Protein AF-A0A931A4V6-F1 (afdb_monomer_lite)

Sequence (165 aa):
MAGTARPRSVSVTPIGDFDLIDAPDGVQPGDILLAWVTSTGDVDDIDISGGAPWVALAEDTSVFSTRMYAQVAGPTNPSTYAIELGDDARGLVSVAHLRGATLSSLVIAVDAGDVAPGTGIPCPDASPGVAGGTEVRYAAAQHFVDIEFVPLGYREEDQGGDLSL

Foldseek 3Di:
DDDDDDFDWDDWDFDDDKDKDFADPPDDQQWKKKKKKKKQAALVQKDKDFAADWDWQDWDGENITITMIIDGHHPCGDRIMIITGPHRMIITMTMDIHPPADPVQEDEDEDEEEDEPPPDWDWDDDDGPDDPGHYDIYTYYDYDPPPPC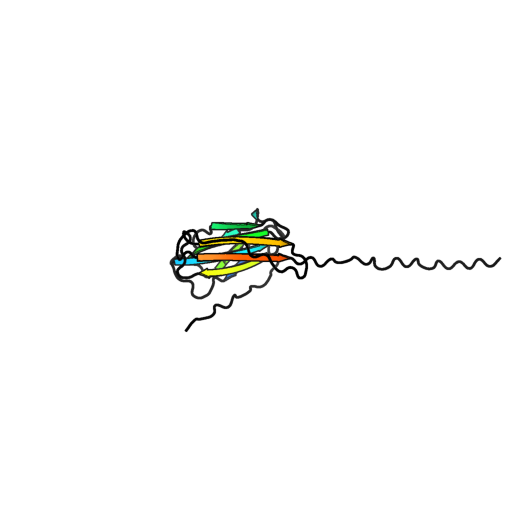PPPDPPPPPPDDPDDD

Structure (mmCIF, N/CA/C/O backbone):
data_AF-A0A931A4V6-F1
#
_entry.id   AF-A0A931A4V6-F1
#
loop_
_atom_site.group_PDB
_atom_site.id
_atom_site.type_symbol
_atom_site.label_atom_id
_atom_site.label_alt_id
_atom_site.label_comp_id
_atom_site.label_asym_id
_atom_site.label_entity_id
_atom_site.label_seq_id
_atom_site.pdbx_PDB_ins_code
_atom_site.Cartn_x
_atom_site.Cartn_y
_atom_site.Cartn_z
_atom_site.occupancy
_atom_site.B_iso_or_equiv
_atom_site.auth_seq_id
_atom_site.auth_comp_id
_atom_site.auth_asym_id
_atom_site.auth_atom_id
_atom_site.pdbx_PDB_model_num
ATOM 1 N N . MET A 1 1 ? -11.852 -22.085 13.463 1.00 36.97 1 MET A N 1
ATOM 2 C CA . MET A 1 1 ? -11.689 -22.251 12.004 1.00 36.97 1 MET A CA 1
ATOM 3 C C . MET A 1 1 ? -11.000 -21.001 11.484 1.00 36.97 1 MET A C 1
ATOM 5 O O . MET A 1 1 ? -11.602 -19.941 11.565 1.00 36.97 1 MET A O 1
ATOM 9 N N . ALA A 1 2 ? -9.732 -21.092 11.080 1.00 34.59 2 ALA A N 1
ATOM 10 C CA . ALA A 1 2 ? -8.972 -19.960 10.550 1.00 34.59 2 ALA A CA 1
ATOM 11 C C . ALA A 1 2 ? -9.082 -19.975 9.019 1.00 34.59 2 ALA A C 1
ATOM 13 O O . ALA A 1 2 ? -8.665 -20.943 8.387 1.00 34.59 2 ALA A O 1
ATOM 14 N N . GLY A 1 3 ? -9.717 -18.953 8.443 1.00 32.44 3 GLY A N 1
ATOM 15 C CA . GLY A 1 3 ? -9.787 -18.773 6.996 1.00 32.44 3 GLY A CA 1
ATOM 16 C C . GLY A 1 3 ? -8.467 -18.205 6.495 1.00 32.44 3 GLY A C 1
ATOM 17 O O . GLY A 1 3 ? -8.093 -17.097 6.864 1.00 32.44 3 GLY A O 1
ATOM 18 N N . THR A 1 4 ? -7.747 -18.972 5.686 1.00 32.75 4 THR A N 1
ATOM 19 C CA . THR A 1 4 ? -6.547 -18.516 4.986 1.00 32.75 4 THR A CA 1
ATOM 20 C C . THR A 1 4 ? -6.970 -17.528 3.902 1.00 32.75 4 THR A C 1
ATOM 22 O O . THR A 1 4 ? -7.545 -17.922 2.886 1.00 32.75 4 THR A O 1
ATOM 25 N N . ALA A 1 5 ? -6.721 -16.236 4.129 1.00 36.69 5 ALA A N 1
ATOM 26 C CA . ALA A 1 5 ? -6.855 -15.216 3.098 1.00 36.69 5 ALA A CA 1
ATOM 27 C C . ALA A 1 5 ? -5.889 -15.563 1.954 1.00 36.69 5 ALA A C 1
ATOM 29 O O . ALA A 1 5 ? -4.681 -15.662 2.163 1.00 36.69 5 ALA A O 1
ATOM 30 N N . ARG A 1 6 ? -6.423 -15.824 0.756 1.00 31.64 6 ARG A N 1
ATOM 31 C CA . ARG A 1 6 ? -5.603 -15.984 -0.448 1.00 31.64 6 ARG A CA 1
ATOM 32 C C . ARG A 1 6 ? -5.335 -14.590 -1.014 1.00 31.64 6 ARG A C 1
ATOM 34 O O . ARG A 1 6 ? -6.316 -13.920 -1.339 1.00 31.64 6 ARG A O 1
ATOM 41 N N . PRO A 1 7 ? -4.074 -14.157 -1.164 1.00 35.97 7 PRO A N 1
ATOM 42 C CA . PRO A 1 7 ? -3.787 -12.962 -1.944 1.00 35.97 7 PRO A CA 1
ATOM 43 C C . PRO A 1 7 ? -4.268 -13.204 -3.381 1.00 35.97 7 PRO A C 1
ATOM 45 O O . PRO A 1 7 ? -3.920 -14.215 -3.994 1.00 35.97 7 PRO A O 1
ATOM 48 N N . ARG A 1 8 ? -5.137 -12.326 -3.893 1.00 42.78 8 ARG A N 1
ATOM 49 C CA . ARG A 1 8 ? -5.488 -12.296 -5.317 1.00 42.78 8 ARG A CA 1
ATOM 50 C C . ARG A 1 8 ? -4.469 -11.398 -6.009 1.00 42.78 8 ARG A C 1
ATOM 52 O O . ARG A 1 8 ? -4.345 -10.237 -5.642 1.00 42.78 8 ARG A O 1
ATOM 59 N N . SER A 1 9 ? -3.738 -11.939 -6.975 1.00 40.47 9 SER A N 1
ATOM 60 C CA . SER A 1 9 ? -2.921 -11.151 -7.896 1.00 40.47 9 SER A CA 1
ATOM 61 C C . SER A 1 9 ? -3.796 -10.635 -9.042 1.00 40.47 9 SER A C 1
ATOM 63 O O . SER A 1 9 ? -4.596 -11.389 -9.600 1.00 40.47 9 SER A O 1
ATOM 65 N N . VAL A 1 10 ? -3.652 -9.350 -9.371 1.00 42.09 10 VAL A N 1
ATOM 66 C CA . VAL A 1 10 ? -4.360 -8.667 -10.467 1.00 42.09 10 VAL A CA 1
ATOM 67 C C . VAL A 1 10 ? -3.415 -8.487 -11.662 1.00 42.09 10 VAL A C 1
ATOM 69 O O . VAL A 1 10 ? -2.199 -8.385 -11.505 1.00 42.09 10 VAL A O 1
ATOM 72 N N . SER A 1 11 ? -3.991 -8.558 -12.863 1.00 42.16 11 SER A N 1
ATOM 73 C CA . SER A 1 11 ? -3.345 -8.541 -14.180 1.00 42.16 11 SER A CA 1
ATOM 74 C C . SER A 1 11 ? -2.735 -7.191 -14.564 1.00 42.16 11 SER A C 1
ATOM 76 O O . SER A 1 11 ? -3.291 -6.149 -14.245 1.00 42.16 11 SER A O 1
ATOM 78 N N . VAL A 1 12 ? -1.643 -7.245 -15.332 1.00 40.22 12 VAL A N 1
ATOM 79 C CA . VAL A 1 12 ? -0.901 -6.091 -15.866 1.00 40.22 12 VAL A CA 1
ATOM 80 C C . VAL A 1 12 ? -1.583 -5.553 -17.131 1.00 40.22 12 VAL A C 1
ATOM 82 O O . VAL A 1 12 ? -1.634 -6.262 -18.140 1.00 40.22 12 VAL A O 1
ATOM 85 N N . THR A 1 13 ? -2.049 -4.303 -17.101 1.00 39.91 13 THR A N 1
ATOM 86 C CA . THR A 1 13 ? -2.498 -3.538 -18.281 1.00 39.91 13 THR A CA 1
ATOM 87 C C . THR A 1 13 ? -1.487 -2.410 -18.549 1.00 39.91 13 THR A C 1
ATOM 89 O O . THR A 1 13 ? -0.899 -1.910 -17.595 1.00 39.91 13 THR A O 1
ATOM 92 N N . PRO A 1 14 ? -1.194 -2.012 -19.803 1.00 40.56 14 PRO A N 1
ATOM 93 C CA . PRO A 1 14 ? -0.468 -0.767 -20.072 1.00 40.56 14 PRO A CA 1
ATOM 94 C C . PRO A 1 14 ? -1.429 0.418 -19.882 1.00 40.56 14 PRO A C 1
ATOM 96 O O . PRO A 1 14 ? -2.490 0.420 -20.508 1.00 40.56 14 PRO A O 1
ATOM 99 N N . ILE A 1 15 ? -1.075 1.396 -19.043 1.00 48.94 15 ILE A N 1
ATOM 100 C CA . ILE A 1 15 ? -1.990 2.448 -18.567 1.00 48.94 15 ILE A CA 1
ATOM 101 C C . ILE A 1 15 ? -1.442 3.824 -18.939 1.00 48.94 15 ILE A C 1
ATOM 103 O O . ILE A 1 15 ? -0.254 4.082 -18.776 1.00 48.94 15 ILE A O 1
ATOM 107 N N . GLY A 1 16 ? -2.334 4.694 -19.405 1.00 39.66 16 GLY A N 1
ATOM 108 C CA . GLY A 1 16 ? -2.231 6.140 -19.236 1.00 39.66 16 GLY A CA 1
ATOM 109 C C . GLY A 1 16 ? -3.503 6.601 -18.518 1.00 39.66 16 GLY A C 1
ATOM 110 O O . GLY A 1 16 ? -4.588 6.115 -18.847 1.00 39.66 16 GLY A O 1
ATOM 111 N N . ASP A 1 17 ? -3.346 7.495 -17.547 1.00 57.94 17 ASP A N 1
ATOM 112 C CA . ASP A 1 17 ? -4.327 8.060 -16.605 1.00 57.94 17 ASP A CA 1
ATOM 113 C C . ASP A 1 17 ? -4.622 7.255 -15.315 1.00 57.94 17 ASP A C 1
ATOM 115 O O . ASP A 1 17 ? -4.077 7.619 -14.285 1.00 57.94 17 ASP A O 1
ATOM 119 N N . PHE A 1 18 ? -5.438 6.191 -15.278 1.00 62.66 18 PHE A N 1
ATOM 120 C CA . PHE A 1 18 ? -5.742 5.484 -14.006 1.00 62.66 18 PHE A CA 1
ATOM 121 C C . PHE A 1 18 ? -6.140 4.020 -14.217 1.00 62.66 18 PHE A C 1
ATOM 123 O O . PHE A 1 18 ? -6.972 3.739 -15.082 1.00 62.66 18 PHE A O 1
ATOM 130 N N . ASP A 1 19 ? -5.659 3.112 -13.358 1.00 80.88 19 ASP A N 1
ATOM 131 C CA . ASP A 1 19 ? -6.223 1.758 -13.233 1.00 80.88 19 ASP A CA 1
ATOM 132 C C . ASP A 1 19 ? -7.068 1.604 -11.969 1.00 80.88 19 ASP A C 1
ATOM 134 O O . ASP A 1 19 ? -6.807 2.199 -10.922 1.00 80.88 19 ASP A O 1
ATOM 138 N N . LEU A 1 20 ? -8.098 0.761 -12.072 1.00 86.69 20 LEU A N 1
ATOM 139 C CA . LEU A 1 20 ? -8.955 0.394 -10.952 1.00 86.69 20 LEU A CA 1
ATOM 140 C C . LEU A 1 20 ? -8.560 -0.963 -10.384 1.00 86.69 20 LEU A C 1
ATOM 142 O O . LEU A 1 20 ? -8.354 -1.931 -11.117 1.00 86.69 20 LEU A O 1
ATOM 146 N N . ILE A 1 21 ? -8.539 -1.043 -9.059 1.00 87.81 21 ILE A N 1
ATOM 147 C CA . ILE A 1 21 ? -8.187 -2.253 -8.321 1.00 87.81 21 ILE A CA 1
ATOM 148 C C . ILE A 1 21 ? -9.301 -2.595 -7.360 1.00 87.81 21 ILE A C 1
ATOM 150 O O . ILE A 1 21 ? -9.720 -1.755 -6.566 1.00 87.81 21 ILE A O 1
ATOM 154 N N . ASP A 1 22 ? -9.746 -3.845 -7.401 1.00 90.88 22 ASP A N 1
ATOM 155 C CA . ASP A 1 22 ? -10.765 -4.347 -6.493 1.00 90.88 22 ASP A CA 1
ATOM 156 C C . ASP A 1 22 ? -10.299 -4.291 -5.034 1.00 90.88 22 ASP A C 1
ATOM 158 O O . ASP A 1 22 ? -9.189 -4.701 -4.677 1.00 90.88 22 ASP A O 1
ATOM 162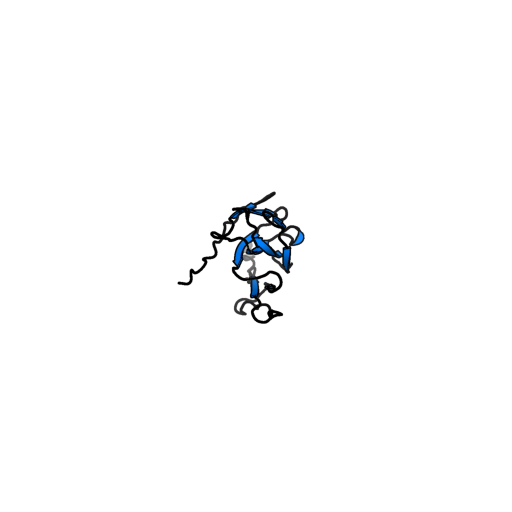 N N . ALA A 1 23 ? -11.190 -3.825 -4.163 1.00 89.94 23 ALA A N 1
ATOM 163 C CA . ALA A 1 23 ? -10.990 -3.916 -2.731 1.00 89.94 23 ALA A CA 1
ATOM 164 C C . ALA A 1 23 ? -11.037 -5.386 -2.276 1.00 89.94 23 ALA A C 1
ATOM 166 O O . ALA A 1 23 ? -11.794 -6.188 -2.832 1.00 89.94 23 ALA A O 1
ATOM 167 N N . PRO A 1 24 ? -10.282 -5.765 -1.228 1.00 91.19 24 PRO A N 1
ATOM 168 C CA . PRO A 1 24 ? -10.381 -7.105 -0.667 1.00 91.19 24 PRO A CA 1
ATOM 169 C C . PRO A 1 24 ? -11.812 -7.437 -0.219 1.00 91.19 24 PRO A C 1
ATOM 171 O O . PRO A 1 24 ? -12.489 -6.630 0.420 1.00 91.19 24 PRO A O 1
ATOM 174 N N . ASP A 1 25 ? -12.261 -8.663 -0.485 1.00 89.81 25 ASP A N 1
ATOM 175 C CA . ASP A 1 25 ? -13.570 -9.130 -0.025 1.00 89.81 25 ASP A CA 1
ATOM 176 C C . ASP A 1 25 ? -13.655 -9.102 1.513 1.00 89.81 25 ASP A C 1
ATOM 178 O O . ASP A 1 25 ? -12.739 -9.533 2.214 1.00 89.81 25 ASP A O 1
ATOM 182 N N . GLY A 1 26 ? -14.787 -8.656 2.061 1.00 89.31 26 GLY A N 1
ATOM 183 C CA . GLY A 1 26 ? -15.062 -8.747 3.499 1.00 89.31 26 GLY A CA 1
ATOM 184 C C . GLY A 1 26 ? -14.341 -7.722 4.378 1.00 89.31 26 GLY A C 1
ATOM 185 O O . GLY A 1 26 ? -14.274 -7.931 5.593 1.00 89.31 26 GLY A O 1
ATOM 186 N N . VAL A 1 27 ? -13.837 -6.628 3.803 1.00 91.94 27 VAL A N 1
ATOM 187 C CA . VAL A 1 27 ? -13.383 -5.448 4.559 1.00 91.94 27 VAL A CA 1
ATOM 188 C C . VAL A 1 27 ? -14.497 -4.962 5.486 1.00 91.94 27 VAL A C 1
ATOM 190 O O . VAL A 1 27 ? -15.661 -4.880 5.088 1.00 91.94 27 VAL A O 1
ATOM 193 N N . GLN A 1 28 ? -14.150 -4.684 6.739 1.00 93.00 28 GLN A N 1
ATOM 194 C CA . GLN A 1 28 ? -15.049 -4.117 7.738 1.00 93.00 28 GLN A CA 1
ATOM 195 C C . GLN A 1 28 ? -14.591 -2.715 8.151 1.00 93.00 28 GLN A C 1
ATOM 197 O O . GLN A 1 28 ? -13.398 -2.410 8.089 1.00 93.00 28 GLN A O 1
ATOM 202 N N . PRO A 1 29 ? -15.512 -1.854 8.616 1.00 92.81 29 PRO A N 1
ATOM 203 C CA . PRO A 1 29 ? -15.132 -0.563 9.173 1.00 92.81 29 PRO A CA 1
ATOM 204 C C . PRO A 1 29 ? -14.165 -0.739 10.351 1.00 92.81 29 PRO A C 1
ATOM 206 O O . PRO A 1 29 ? -14.444 -1.501 11.277 1.00 92.81 29 PRO A O 1
ATOM 209 N N . GLY A 1 30 ? -13.046 -0.017 10.317 1.00 89.69 30 GLY A N 1
ATOM 210 C CA . GLY A 1 30 ? -11.964 -0.107 11.298 1.00 89.69 30 GLY A CA 1
ATOM 211 C C . GLY A 1 30 ? -10.822 -1.054 10.918 1.00 89.69 30 GLY A C 1
ATOM 212 O O . GLY A 1 30 ? -9.788 -1.011 11.582 1.00 89.69 30 GLY A O 1
ATOM 213 N N . ASP A 1 31 ? -10.961 -1.862 9.861 1.00 92.06 31 ASP A N 1
ATOM 214 C CA . ASP A 1 31 ? -9.836 -2.630 9.319 1.00 92.06 31 ASP A CA 1
ATOM 215 C C . ASP A 1 31 ? -8.760 -1.679 8.768 1.00 92.06 31 ASP A C 1
ATOM 217 O O . ASP A 1 31 ? -9.070 -0.613 8.228 1.00 92.06 31 ASP A O 1
ATOM 221 N N . ILE A 1 32 ? -7.487 -2.068 8.876 1.00 91.62 32 ILE A N 1
ATOM 222 C CA . ILE A 1 32 ? -6.398 -1.366 8.190 1.00 91.62 32 ILE A CA 1
ATOM 223 C C . ILE A 1 32 ? -6.245 -1.963 6.801 1.00 91.62 32 ILE A C 1
ATOM 225 O O . ILE A 1 32 ? -6.013 -3.161 6.663 1.00 91.62 32 ILE A O 1
ATOM 229 N N . LEU A 1 33 ? -6.347 -1.131 5.779 1.00 93.38 33 LEU A N 1
ATOM 230 C CA . LEU A 1 33 ? -6.015 -1.479 4.410 1.00 93.38 33 LEU A CA 1
ATOM 231 C C . LEU A 1 33 ? -4.559 -1.124 4.160 1.00 93.38 33 LEU A C 1
ATOM 233 O O . LEU A 1 33 ? -4.127 -0.035 4.526 1.00 93.38 33 LEU A O 1
ATOM 237 N N . LEU A 1 34 ? -3.825 -2.046 3.550 1.00 92.69 34 LEU A N 1
ATOM 238 C CA . LEU A 1 34 ? -2.454 -1.854 3.101 1.00 92.69 34 LEU A CA 1
ATOM 239 C C . LEU A 1 34 ? -2.399 -2.019 1.597 1.00 92.69 34 LEU A C 1
ATOM 241 O O . LEU A 1 34 ? -2.865 -3.037 1.086 1.00 92.69 34 LEU A O 1
ATOM 245 N N . ALA A 1 35 ? -1.818 -1.039 0.917 1.00 91.94 35 ALA A N 1
ATOM 246 C CA . ALA A 1 35 ? -1.519 -1.116 -0.500 1.00 91.94 35 ALA A CA 1
ATOM 247 C C . ALA A 1 35 ? -0.003 -1.133 -0.695 1.00 91.94 35 ALA A C 1
ATOM 249 O O . ALA A 1 35 ? 0.702 -0.290 -0.143 1.00 91.94 35 ALA A O 1
ATOM 250 N N . TRP A 1 36 ? 0.483 -2.089 -1.479 1.00 89.62 36 TRP A N 1
ATOM 251 C CA . TRP A 1 36 ? 1.850 -2.123 -1.993 1.00 89.62 36 TRP A CA 1
ATOM 252 C C . TRP A 1 36 ? 1.781 -1.838 -3.477 1.00 89.62 36 TRP A C 1
ATOM 254 O O . TRP A 1 36 ? 1.094 -2.565 -4.197 1.00 89.62 36 TRP A O 1
ATOM 264 N N . VAL A 1 37 ? 2.492 -0.812 -3.920 1.00 88.69 37 VAL A N 1
ATOM 265 C CA . VAL A 1 37 ? 2.612 -0.471 -5.331 1.00 88.69 37 VAL A CA 1
ATOM 266 C C . VAL A 1 37 ? 4.080 -0.552 -5.703 1.00 88.69 37 VAL A C 1
ATOM 268 O O . VAL A 1 37 ? 4.891 0.154 -5.117 1.00 88.69 37 VAL A O 1
ATOM 271 N N . THR A 1 38 ? 4.416 -1.418 -6.652 1.00 86.12 38 THR A N 1
ATOM 272 C CA . THR A 1 38 ? 5.750 -1.493 -7.257 1.00 86.12 38 THR A CA 1
ATOM 273 C C . THR A 1 38 ? 5.623 -1.088 -8.714 1.00 86.12 38 THR A C 1
ATOM 275 O O . THR A 1 38 ? 4.757 -1.610 -9.410 1.00 86.12 38 THR A O 1
ATOM 278 N N . SER A 1 39 ? 6.473 -0.177 -9.172 1.00 85.44 39 SER A N 1
ATOM 279 C CA . SER A 1 39 ? 6.405 0.467 -10.479 1.00 85.44 39 SER A CA 1
ATOM 280 C C . SER A 1 39 ? 7.769 0.488 -11.166 1.00 85.44 39 SER A C 1
ATOM 282 O O . SER A 1 39 ? 8.808 0.549 -10.514 1.00 85.44 39 SER A O 1
ATOM 284 N N . THR A 1 40 ? 7.767 0.463 -12.497 1.00 83.44 40 THR A N 1
ATOM 285 C CA . THR A 1 40 ? 8.947 0.752 -13.327 1.00 83.44 40 THR A CA 1
ATOM 286 C C . THR A 1 40 ? 9.189 2.250 -13.534 1.00 83.44 40 THR A C 1
ATOM 288 O O . THR A 1 40 ? 10.171 2.601 -14.179 1.00 83.44 40 THR A O 1
ATOM 291 N N . GLY A 1 41 ? 8.270 3.111 -13.083 1.00 79.62 41 GLY A N 1
ATOM 292 C CA . GLY A 1 41 ? 8.384 4.574 -13.138 1.00 79.62 41 GLY A CA 1
ATOM 293 C C . GLY A 1 41 ? 8.950 5.181 -11.852 1.00 79.62 41 GLY A C 1
ATOM 294 O O . GLY A 1 41 ? 9.408 4.450 -10.973 1.00 79.62 41 GLY A O 1
ATOM 295 N N . ASP A 1 42 ? 8.903 6.510 -11.736 1.00 81.94 42 ASP A N 1
ATOM 296 C CA . ASP A 1 42 ? 9.306 7.228 -10.520 1.00 81.94 42 ASP A CA 1
ATOM 297 C C . ASP A 1 42 ? 8.326 6.939 -9.369 1.00 81.94 42 ASP A C 1
ATOM 299 O O . ASP A 1 42 ? 7.134 6.713 -9.587 1.00 81.94 42 ASP A O 1
ATOM 303 N N . VAL A 1 43 ? 8.831 6.922 -8.136 1.00 81.12 43 VAL A N 1
ATOM 304 C CA . VAL A 1 43 ? 8.019 6.734 -6.934 1.00 81.12 43 VAL A CA 1
ATOM 305 C C . VAL A 1 43 ? 7.100 7.923 -6.712 1.00 81.12 43 VAL A C 1
ATOM 307 O O . VAL A 1 43 ? 6.000 7.750 -6.192 1.00 81.12 43 VAL A O 1
ATOM 310 N N . ASP A 1 44 ? 7.538 9.116 -7.116 1.00 84.50 44 ASP A N 1
ATOM 311 C CA . ASP A 1 44 ? 6.785 10.355 -6.944 1.00 84.50 44 ASP A CA 1
ATOM 312 C C . ASP A 1 44 ? 5.521 10.395 -7.801 1.00 84.50 44 ASP A C 1
ATOM 314 O O . ASP A 1 44 ? 4.549 11.039 -7.409 1.00 84.50 44 ASP A O 1
ATOM 318 N N . ASP A 1 45 ? 5.493 9.614 -8.880 1.00 85.06 45 ASP A N 1
ATOM 319 C CA . ASP A 1 45 ? 4.335 9.470 -9.759 1.00 85.06 45 ASP A CA 1
ATOM 320 C C . ASP A 1 45 ? 3.404 8.316 -9.344 1.00 85.06 45 ASP A C 1
ATOM 322 O O . ASP A 1 45 ? 2.468 7.979 -10.066 1.00 85.06 45 ASP A O 1
ATOM 326 N N . ILE A 1 46 ? 3.667 7.660 -8.209 1.00 88.50 46 ILE A N 1
ATOM 327 C CA . ILE A 1 46 ? 2.773 6.646 -7.649 1.00 88.50 46 ILE A CA 1
ATOM 328 C C . ILE A 1 46 ? 1.784 7.338 -6.713 1.00 88.50 46 ILE A C 1
ATOM 330 O O . ILE A 1 46 ? 2.194 7.930 -5.706 1.00 88.50 46 ILE A O 1
ATOM 334 N N . ASP A 1 47 ? 0.487 7.183 -6.987 1.00 91.38 47 ASP A N 1
ATOM 335 C CA . ASP A 1 47 ? -0.579 7.577 -6.064 1.00 91.38 47 ASP A CA 1
ATOM 336 C C . ASP A 1 47 ? -1.730 6.559 -6.007 1.00 91.38 47 ASP A C 1
ATOM 338 O O . ASP A 1 47 ? -1.986 5.796 -6.941 1.00 91.38 47 ASP A O 1
ATOM 342 N N . ILE A 1 48 ? -2.431 6.537 -4.871 1.00 92.75 48 ILE A N 1
ATOM 343 C CA . ILE A 1 48 ? -3.626 5.720 -4.646 1.00 92.75 48 ILE A CA 1
ATOM 344 C C . ILE A 1 48 ? -4.746 6.562 -4.044 1.00 92.75 48 ILE A C 1
ATOM 346 O O . ILE A 1 48 ? -4.580 7.262 -3.044 1.00 92.75 48 ILE A O 1
ATOM 350 N N . SER A 1 49 ? -5.948 6.426 -4.602 1.00 93.19 49 SER A N 1
ATOM 351 C CA . SER A 1 49 ? -7.122 7.152 -4.125 1.00 93.19 49 SER A CA 1
ATOM 352 C C . SER A 1 49 ? -8.387 6.292 -4.038 1.00 93.19 49 SER A C 1
ATOM 354 O O . SER A 1 49 ? -8.491 5.184 -4.570 1.00 93.19 49 SER A O 1
ATOM 356 N N . GLY A 1 50 ? -9.371 6.814 -3.300 1.00 90.81 50 GLY A N 1
ATOM 357 C CA . GLY A 1 50 ? -10.663 6.174 -3.050 1.00 90.81 50 GLY A CA 1
ATOM 358 C C . GLY A 1 50 ? -10.896 5.847 -1.573 1.00 90.81 50 GLY A C 1
ATOM 359 O O . GLY A 1 50 ? -10.047 5.270 -0.896 1.00 90.81 50 GLY A O 1
ATOM 360 N N . GLY A 1 51 ? -12.086 6.190 -1.073 1.00 90.75 51 GLY A N 1
ATOM 361 C CA . GLY A 1 51 ? -12.456 6.014 0.334 1.00 90.75 51 GLY A CA 1
ATOM 362 C C . GLY A 1 51 ? -11.921 7.128 1.241 1.00 90.75 51 GLY A C 1
ATOM 363 O O . GLY A 1 51 ? -11.981 8.305 0.896 1.00 90.75 51 GLY A O 1
ATOM 364 N N . ALA A 1 52 ? -11.450 6.757 2.432 1.00 91.50 52 ALA A N 1
ATOM 365 C CA . ALA A 1 52 ? -10.699 7.636 3.330 1.00 91.50 52 ALA A CA 1
ATOM 366 C C . ALA A 1 52 ? -9.306 8.013 2.753 1.00 91.50 52 ALA A C 1
ATOM 368 O O . ALA A 1 52 ? -8.864 7.421 1.772 1.00 91.50 52 ALA A O 1
ATOM 369 N N . PRO A 1 53 ? -8.571 8.968 3.340 1.00 92.56 53 PRO A N 1
ATOM 370 C CA . PRO A 1 53 ? -7.220 9.275 2.878 1.00 92.56 53 PRO A CA 1
ATOM 371 C C . PRO A 1 53 ? -6.267 8.084 3.042 1.00 92.56 53 PRO A C 1
ATOM 373 O O . PRO A 1 53 ? -6.213 7.476 4.116 1.00 92.56 53 PRO A O 1
ATOM 376 N N . TRP A 1 54 ? -5.513 7.783 1.987 1.00 93.56 54 TRP A N 1
ATOM 377 C CA . TRP A 1 54 ? -4.353 6.903 2.053 1.00 93.56 54 TRP A CA 1
ATOM 378 C C . TRP A 1 54 ? -3.145 7.691 2.559 1.00 93.56 54 TRP A C 1
ATOM 380 O O . TRP A 1 54 ? -2.953 8.855 2.216 1.00 93.56 54 TRP A O 1
ATOM 390 N N . VAL A 1 55 ? -2.345 7.063 3.412 1.00 92.12 55 VAL A N 1
ATOM 391 C CA . VAL A 1 55 ? -1.136 7.641 3.998 1.00 92.12 55 VAL A CA 1
ATOM 392 C C . VAL A 1 55 ? 0.045 6.806 3.539 1.00 92.12 55 VAL A C 1
ATOM 394 O O . VAL A 1 55 ? 0.061 5.601 3.786 1.00 92.12 55 VAL A O 1
ATOM 397 N N . ALA A 1 56 ? 1.025 7.432 2.888 1.00 90.75 56 ALA A N 1
ATOM 398 C CA . ALA A 1 56 ? 2.285 6.777 2.557 1.00 90.75 56 ALA A CA 1
ATOM 399 C C . ALA A 1 56 ? 3.036 6.418 3.849 1.00 90.75 56 ALA A C 1
ATOM 401 O O . ALA A 1 56 ? 3.177 7.247 4.751 1.00 90.75 56 ALA A O 1
ATOM 402 N N . LEU A 1 57 ? 3.474 5.166 3.953 1.00 86.25 57 LEU A N 1
ATOM 403 C CA . LEU A 1 57 ? 4.142 4.627 5.139 1.00 86.25 57 LEU A CA 1
ATOM 404 C C . LEU A 1 57 ? 5.619 4.335 4.907 1.00 86.25 57 LEU A C 1
ATOM 406 O O . LEU A 1 57 ? 6.416 4.481 5.829 1.00 86.25 57 LEU A O 1
ATOM 410 N N . ALA A 1 58 ? 5.967 3.895 3.704 1.00 83.56 58 ALA A N 1
ATOM 411 C CA . ALA A 1 58 ? 7.331 3.572 3.326 1.00 83.56 58 ALA A CA 1
ATOM 412 C C . ALA A 1 58 ? 7.476 3.664 1.809 1.00 83.56 58 ALA A C 1
ATOM 414 O O . ALA A 1 58 ? 6.509 3.440 1.074 1.00 83.56 58 ALA A O 1
ATOM 415 N N . GLU A 1 59 ? 8.687 3.955 1.360 1.00 86.50 59 GLU A N 1
ATOM 416 C CA . GLU A 1 59 ? 9.038 3.978 -0.049 1.00 86.50 59 GLU A CA 1
ATOM 417 C C . GLU A 1 59 ? 10.471 3.502 -0.266 1.00 86.50 59 GLU A C 1
ATOM 419 O O . GLU A 1 59 ? 11.310 3.607 0.629 1.00 86.50 59 GLU A O 1
ATOM 424 N N . ASP A 1 60 ? 10.719 2.978 -1.458 1.00 82.69 60 ASP A N 1
ATOM 425 C CA . ASP A 1 60 ? 12.037 2.658 -1.981 1.00 82.69 60 ASP A CA 1
ATOM 426 C C . ASP A 1 60 ? 12.125 3.136 -3.436 1.00 82.69 60 ASP A C 1
ATOM 428 O O . ASP A 1 60 ? 11.177 2.973 -4.205 1.00 82.69 60 ASP A O 1
ATOM 432 N N . THR A 1 61 ? 13.252 3.753 -3.789 1.00 78.31 61 THR A N 1
ATOM 433 C CA . THR A 1 61 ? 13.508 4.405 -5.088 1.00 78.31 61 THR A CA 1
ATOM 434 C C . THR A 1 61 ? 14.631 3.724 -5.866 1.00 78.31 61 THR A C 1
ATOM 436 O O . THR A 1 61 ? 15.359 4.367 -6.622 1.00 78.31 61 THR A O 1
ATOM 439 N N . SER A 1 62 ? 14.823 2.420 -5.652 1.00 70.88 62 SER A N 1
ATOM 440 C CA . SER A 1 62 ? 15.797 1.633 -6.408 1.00 70.88 62 SER A CA 1
ATOM 441 C C . SER A 1 62 ? 15.345 1.417 -7.867 1.00 70.88 62 SER A C 1
ATOM 443 O O . SER A 1 62 ? 14.637 2.230 -8.456 1.00 70.88 62 SER A O 1
ATOM 445 N N . VAL A 1 63 ? 15.774 0.323 -8.505 1.00 66.38 63 VAL A N 1
ATOM 446 C CA . VAL A 1 63 ? 15.479 0.026 -9.921 1.00 66.38 63 VAL A CA 1
ATOM 447 C C . VAL A 1 63 ? 13.970 -0.076 -10.198 1.00 66.38 63 VAL A C 1
ATOM 449 O O . VAL A 1 63 ? 13.526 0.239 -11.303 1.00 66.38 63 VAL A O 1
ATOM 452 N N . PHE A 1 64 ? 13.179 -0.474 -9.198 1.00 72.94 64 PHE A N 1
ATOM 453 C CA . PHE A 1 64 ? 11.724 -0.361 -9.215 1.00 72.94 64 PHE A CA 1
ATOM 454 C C . PHE A 1 64 ? 11.261 0.470 -8.031 1.00 72.94 64 PHE A C 1
ATOM 456 O O . PHE A 1 64 ? 11.466 0.093 -6.876 1.00 72.94 64 PHE A O 1
ATOM 463 N N . SER A 1 65 ? 10.554 1.550 -8.323 1.00 84.06 65 SER A N 1
ATOM 464 C CA . SER A 1 65 ? 9.946 2.381 -7.301 1.00 84.06 65 SER A CA 1
ATOM 465 C C . SER A 1 65 ? 8.862 1.602 -6.577 1.00 84.06 65 SER A C 1
ATOM 467 O O . SER A 1 65 ? 7.913 1.114 -7.193 1.00 84.06 65 SER A O 1
ATOM 469 N N . THR A 1 66 ? 8.989 1.467 -5.263 1.00 85.50 66 THR A N 1
ATOM 470 C CA . THR A 1 66 ? 7.971 0.838 -4.426 1.00 85.50 66 THR A CA 1
ATOM 471 C C . THR A 1 66 ? 7.452 1.842 -3.420 1.00 85.50 66 THR A C 1
ATOM 473 O O . THR A 1 66 ? 8.235 2.466 -2.714 1.00 85.50 66 THR A O 1
ATOM 476 N N . ARG A 1 67 ? 6.131 1.955 -3.291 1.00 88.94 67 ARG A N 1
ATOM 477 C CA . ARG A 1 67 ? 5.493 2.749 -2.242 1.00 88.94 67 ARG A CA 1
ATOM 478 C C . ARG A 1 67 ? 4.421 1.930 -1.538 1.00 88.94 67 ARG A C 1
ATOM 480 O O . ARG A 1 67 ? 3.626 1.221 -2.159 1.00 88.94 67 ARG A O 1
ATOM 487 N N . MET A 1 68 ? 4.431 2.003 -0.213 1.00 90.50 68 MET A N 1
ATOM 488 C CA . MET A 1 68 ? 3.434 1.386 0.647 1.00 90.50 68 MET A CA 1
ATOM 489 C C . MET A 1 68 ? 2.516 2.442 1.235 1.00 90.50 68 MET A C 1
ATOM 491 O O . MET A 1 68 ? 2.982 3.428 1.804 1.00 90.50 68 MET A O 1
ATOM 495 N N . TYR A 1 69 ? 1.218 2.175 1.193 1.00 92.69 69 TYR A N 1
ATOM 496 C CA . TYR A 1 69 ? 0.199 3.034 1.772 1.00 92.69 69 TYR A CA 1
ATOM 497 C C . TYR A 1 69 ? -0.631 2.284 2.794 1.00 92.69 69 TYR A C 1
ATOM 499 O O . TYR A 1 69 ? -0.810 1.066 2.705 1.00 92.69 69 TYR A O 1
ATOM 507 N N . ALA A 1 70 ? -1.209 3.036 3.723 1.00 92.69 70 ALA A N 1
ATOM 508 C CA . ALA A 1 70 ? -2.280 2.541 4.559 1.00 92.69 70 ALA A CA 1
ATOM 509 C C . ALA A 1 70 ? -3.468 3.483 4.630 1.00 92.69 70 ALA A C 1
ATOM 511 O O . ALA A 1 70 ? -3.345 4.701 4.536 1.00 92.69 70 ALA A O 1
ATOM 512 N N . GLN A 1 71 ? -4.623 2.891 4.882 1.00 93.00 71 GLN A N 1
ATOM 513 C CA . GLN A 1 71 ? -5.880 3.585 5.092 1.00 93.00 71 GLN A CA 1
ATOM 514 C C . GLN A 1 71 ? -6.669 2.836 6.168 1.00 93.00 71 GLN A C 1
ATOM 516 O O . GLN A 1 71 ? -6.600 1.613 6.266 1.00 93.00 71 GLN A O 1
ATOM 521 N N . VAL A 1 72 ? -7.440 3.553 6.986 1.00 93.19 72 VAL A N 1
ATOM 522 C CA . VAL A 1 72 ? -8.447 2.922 7.853 1.00 93.19 72 VAL A CA 1
ATOM 523 C C . VAL A 1 72 ? -9.747 2.807 7.067 1.00 93.19 72 VAL A C 1
ATOM 525 O O . VAL A 1 72 ? -10.300 3.822 6.639 1.00 93.19 72 VAL A O 1
ATOM 528 N N . ALA A 1 73 ? -10.257 1.589 6.899 1.00 93.38 73 ALA A N 1
ATOM 529 C CA . ALA A 1 73 ? -11.522 1.352 6.222 1.00 93.38 73 ALA A CA 1
ATOM 530 C C . ALA A 1 73 ? -12.671 2.046 6.972 1.00 93.38 73 ALA A C 1
ATOM 532 O O . ALA A 1 73 ? -12.909 1.813 8.160 1.00 93.38 73 ALA A O 1
ATOM 533 N N . GLY A 1 74 ? -13.396 2.915 6.271 1.00 91.62 74 GLY A N 1
ATOM 534 C CA . GLY A 1 74 ? -14.577 3.594 6.801 1.00 91.62 74 GLY A CA 1
ATOM 535 C C . GLY A 1 74 ? -15.868 2.777 6.637 1.00 91.62 74 GLY A C 1
ATOM 536 O O . GLY A 1 74 ? -15.876 1.740 5.973 1.00 91.62 74 GLY A O 1
ATOM 537 N N . PRO A 1 75 ? -17.003 3.268 7.173 1.00 90.56 75 PRO A N 1
ATOM 538 C CA . PRO A 1 75 ? -18.321 2.651 6.976 1.00 90.56 75 PRO A CA 1
ATOM 539 C C . PRO A 1 75 ? -18.774 2.602 5.509 1.00 90.56 75 PRO A C 1
ATOM 541 O O . PRO A 1 75 ? -19.633 1.798 5.165 1.00 90.56 75 PRO A O 1
ATOM 544 N N . THR A 1 76 ? -18.199 3.440 4.645 1.00 90.25 76 THR A N 1
ATOM 545 C CA . THR A 1 76 ? -18.503 3.523 3.209 1.00 90.25 76 THR A CA 1
ATOM 546 C C . THR A 1 76 ? -17.271 3.209 2.361 1.00 90.25 76 THR A C 1
ATOM 548 O O . THR A 1 76 ? -16.994 3.906 1.385 1.00 90.25 76 THR A O 1
ATOM 551 N N . ASN A 1 77 ? -16.480 2.212 2.770 1.00 92.94 77 ASN A N 1
ATOM 552 C CA . ASN A 1 77 ? -15.312 1.784 2.005 1.00 92.94 77 ASN A CA 1
ATOM 553 C C . ASN A 1 77 ? -15.725 1.383 0.572 1.00 92.94 77 ASN A C 1
ATOM 555 O O . ASN A 1 77 ? -16.696 0.634 0.424 1.00 92.94 77 ASN A O 1
ATOM 559 N N . PRO A 1 78 ? -15.036 1.872 -0.474 1.00 93.38 78 PRO A N 1
A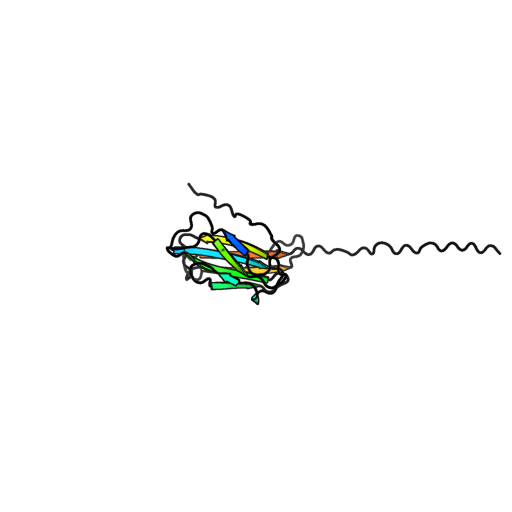TOM 560 C CA . PRO A 1 78 ? -15.407 1.570 -1.850 1.00 93.38 78 PRO A CA 1
ATOM 561 C C . PRO A 1 78 ? -15.097 0.109 -2.207 1.00 93.38 78 PRO A C 1
ATOM 563 O O . PRO A 1 78 ? -14.325 -0.568 -1.530 1.00 93.38 78 PRO A O 1
ATOM 566 N N . SER A 1 79 ? -15.703 -0.375 -3.293 1.00 92.25 79 SER A N 1
ATOM 567 C CA . SER A 1 79 ? -15.407 -1.697 -3.861 1.00 92.25 79 SER A CA 1
ATOM 568 C C . SER A 1 79 ? -14.152 -1.709 -4.731 1.00 92.25 79 SER A C 1
ATOM 570 O O . SER A 1 79 ? -13.662 -2.785 -5.047 1.00 92.25 79 SER A O 1
ATOM 572 N N . THR A 1 80 ? -13.657 -0.537 -5.130 1.00 92.75 80 THR A N 1
ATOM 573 C CA . THR A 1 80 ? -12.460 -0.365 -5.956 1.00 92.75 80 THR A CA 1
ATOM 574 C C . THR A 1 80 ? -11.679 0.874 -5.523 1.00 92.75 80 THR A C 1
ATOM 576 O O . THR A 1 80 ? -12.273 1.849 -5.053 1.00 92.75 80 THR A O 1
ATOM 579 N N . TYR A 1 81 ? -10.370 0.858 -5.743 1.00 92.69 81 TYR A N 1
ATOM 580 C CA . TYR A 1 81 ? -9.454 1.987 -5.571 1.00 92.69 81 TYR A CA 1
ATOM 581 C C . TYR A 1 81 ? -8.858 2.376 -6.919 1.00 92.69 81 TYR A C 1
ATOM 583 O O . TYR A 1 81 ? -8.731 1.517 -7.791 1.00 92.69 81 TYR A O 1
ATOM 591 N N . ALA A 1 82 ? -8.512 3.648 -7.089 1.00 91.75 82 ALA A N 1
ATOM 592 C CA . ALA A 1 82 ? -7.802 4.118 -8.271 1.00 91.75 82 ALA A CA 1
ATOM 593 C C . ALA A 1 82 ? -6.304 4.194 -7.972 1.00 91.75 82 ALA A C 1
ATOM 595 O O . ALA A 1 82 ? -5.924 4.676 -6.904 1.00 91.75 82 ALA A O 1
ATOM 596 N N . ILE A 1 83 ? -5.488 3.719 -8.909 1.00 90.31 83 ILE A N 1
ATOM 597 C CA . ILE A 1 83 ? -4.034 3.862 -8.907 1.00 90.31 83 ILE A CA 1
ATOM 598 C C . ILE A 1 83 ? -3.620 4.731 -10.078 1.00 90.31 83 ILE A C 1
ATOM 600 O O . ILE A 1 83 ? -4.030 4.483 -11.213 1.00 90.31 83 ILE A O 1
ATOM 604 N N . GLU A 1 84 ? -2.768 5.695 -9.770 1.00 89.31 84 GLU A N 1
ATOM 605 C CA . GLU A 1 84 ? -2.039 6.505 -10.732 1.00 89.31 84 GLU A CA 1
ATOM 606 C C . GLU A 1 84 ? -0.576 6.060 -10.722 1.00 89.31 84 GLU A C 1
ATOM 608 O O . GLU A 1 84 ? 0.008 5.822 -9.660 1.00 89.31 84 GLU A O 1
ATOM 613 N N . LEU A 1 85 ? -0.018 5.889 -11.917 1.00 85.88 85 LEU A N 1
ATOM 614 C CA . LEU A 1 85 ? 1.406 5.686 -12.149 1.00 85.88 85 LEU A CA 1
ATOM 615 C C . LEU A 1 85 ? 1.839 6.710 -13.201 1.00 85.88 85 LEU A C 1
ATOM 617 O O . LEU A 1 85 ? 1.034 7.071 -14.060 1.00 85.88 85 LEU A O 1
ATOM 621 N N . GLY A 1 86 ? 3.109 7.116 -13.173 1.00 80.75 86 GLY A N 1
ATOM 622 C CA . GLY A 1 86 ? 3.662 8.030 -14.174 1.00 80.75 86 GLY A CA 1
ATOM 623 C C . GLY A 1 86 ? 3.501 7.531 -15.610 1.00 80.75 86 GLY A C 1
ATOM 624 O O . GLY A 1 86 ? 3.370 6.328 -15.861 1.00 80.75 86 GLY A O 1
ATOM 625 N N . ASP A 1 87 ? 3.538 8.465 -16.559 1.00 74.00 87 ASP A N 1
ATOM 626 C CA . ASP A 1 87 ? 3.424 8.158 -17.984 1.00 74.00 87 ASP A CA 1
ATOM 627 C C . ASP A 1 87 ? 4.456 7.082 -18.383 1.00 74.00 87 ASP A C 1
ATOM 629 O O . ASP A 1 87 ? 5.641 7.176 -18.062 1.00 74.00 87 ASP A O 1
ATOM 633 N N . ASP A 1 88 ? 3.989 6.026 -19.056 1.00 75.88 88 ASP A N 1
ATOM 634 C CA . ASP A 1 88 ? 4.752 4.831 -19.464 1.00 75.88 88 ASP A CA 1
ATOM 635 C C . ASP A 1 88 ? 5.190 3.865 -18.345 1.00 75.88 88 ASP A C 1
ATOM 637 O O . ASP A 1 88 ? 5.769 2.803 -18.629 1.00 75.88 88 ASP A O 1
ATOM 641 N N . ALA A 1 89 ? 4.879 4.158 -17.084 1.00 77.50 89 ALA A N 1
ATOM 642 C CA . ALA A 1 89 ? 5.174 3.261 -15.982 1.00 77.50 89 ALA A CA 1
ATOM 643 C C . ALA A 1 89 ? 4.274 2.014 -16.010 1.00 77.50 89 ALA A C 1
ATOM 645 O O . ALA A 1 89 ? 3.091 2.045 -16.351 1.00 77.50 89 ALA A O 1
ATOM 646 N N . ARG A 1 90 ? 4.841 0.869 -15.624 1.00 79.56 90 ARG A N 1
ATOM 647 C CA . ARG A 1 90 ? 4.092 -0.371 -15.391 1.00 79.56 90 ARG A CA 1
ATOM 648 C C . ARG A 1 90 ? 4.265 -0.776 -13.951 1.00 79.56 90 ARG A C 1
ATOM 650 O O . ARG A 1 90 ? 5.370 -0.683 -13.426 1.00 79.56 90 ARG A O 1
ATOM 657 N N . GLY A 1 91 ? 3.210 -1.298 -13.343 1.00 79.12 91 GLY A N 1
ATOM 658 C CA . GLY A 1 91 ? 3.283 -1.689 -11.950 1.00 79.12 91 GLY A CA 1
ATOM 659 C C . GLY A 1 91 ? 2.513 -2.943 -11.597 1.00 79.12 91 GLY A C 1
ATOM 660 O O . GLY A 1 91 ? 1.655 -3.426 -12.336 1.00 79.12 91 GLY A O 1
ATOM 661 N N . LEU A 1 92 ? 2.858 -3.464 -10.427 1.00 83.12 92 LEU A N 1
ATOM 662 C CA . LEU A 1 92 ? 2.064 -4.422 -9.685 1.00 83.12 92 LEU A CA 1
ATOM 663 C C . LEU A 1 92 ? 1.522 -3.706 -8.459 1.00 83.12 92 LEU A C 1
ATOM 665 O O . LEU A 1 92 ? 2.273 -3.075 -7.715 1.00 83.12 92 LEU A O 1
ATOM 669 N N . VAL A 1 93 ? 0.229 -3.871 -8.219 1.00 86.56 93 VAL A N 1
ATOM 670 C CA . VAL A 1 93 ? -0.407 -3.356 -7.017 1.00 86.56 93 VAL A CA 1
ATOM 671 C C . VAL A 1 93 ? -1.087 -4.503 -6.288 1.00 86.56 93 VAL A C 1
ATOM 673 O O . VAL A 1 93 ? -1.757 -5.343 -6.889 1.00 86.56 93 VAL A O 1
ATOM 676 N N . SER A 1 94 ? -0.897 -4.550 -4.977 1.00 86.31 94 SER A N 1
ATOM 677 C CA . SER A 1 94 ? -1.562 -5.498 -4.088 1.00 86.31 94 SER A CA 1
ATOM 678 C C . SER A 1 94 ? -2.239 -4.740 -2.961 1.00 86.31 94 SER A C 1
ATOM 680 O O . SER A 1 94 ? -1.626 -3.858 -2.369 1.00 86.31 94 SER A O 1
ATOM 682 N N . VAL A 1 95 ? -3.478 -5.112 -2.631 1.00 90.00 95 VAL A N 1
ATOM 683 C CA . VAL A 1 95 ? -4.197 -4.568 -1.473 1.00 90.00 95 VAL A CA 1
ATOM 684 C C . VAL A 1 95 ? -4.554 -5.704 -0.523 1.00 90.00 95 VAL A C 1
ATOM 686 O O . VAL A 1 95 ? -5.116 -6.720 -0.933 1.00 90.00 95 VAL A O 1
ATOM 689 N N . ALA A 1 96 ? -4.241 -5.538 0.759 1.00 89.88 96 ALA A N 1
ATOM 690 C CA . ALA A 1 96 ? -4.647 -6.449 1.823 1.00 89.88 96 ALA A CA 1
ATOM 691 C C . ALA A 1 96 ? -5.390 -5.690 2.922 1.00 89.88 96 ALA A C 1
ATOM 693 O O . ALA A 1 96 ? -5.180 -4.495 3.111 1.00 89.88 96 ALA A O 1
ATOM 694 N N . HIS A 1 97 ? -6.231 -6.398 3.676 1.00 89.12 97 HIS A N 1
ATOM 695 C CA . HIS A 1 97 ? -6.791 -5.875 4.918 1.00 89.12 97 HIS A CA 1
ATOM 696 C C . HIS A 1 97 ? -6.191 -6.588 6.132 1.00 89.12 97 HIS A C 1
ATOM 698 O O . HIS A 1 97 ? -5.911 -7.788 6.102 1.00 89.12 97 HIS A O 1
ATOM 704 N N . LEU A 1 98 ? -6.041 -5.847 7.222 1.00 88.38 98 LEU A N 1
ATOM 705 C CA . LEU A 1 98 ? -5.602 -6.310 8.527 1.00 88.38 98 LEU A CA 1
ATOM 706 C C . LEU A 1 98 ? -6.701 -6.013 9.541 1.00 88.38 98 LEU A C 1
ATOM 708 O O . LEU A 1 98 ? -7.109 -4.865 9.726 1.00 88.38 98 LEU A O 1
ATOM 712 N N . ARG A 1 99 ? -7.153 -7.059 10.232 1.00 85.62 99 ARG A N 1
ATOM 713 C CA . ARG A 1 99 ? -8.166 -6.947 11.284 1.00 85.62 99 ARG A CA 1
ATOM 714 C C . ARG A 1 99 ? -7.516 -6.829 12.653 1.00 85.62 99 ARG A C 1
ATOM 716 O O . ARG A 1 99 ? -6.560 -7.542 12.944 1.00 85.62 99 ARG A O 1
ATOM 723 N N . GLY A 1 100 ? -8.081 -5.982 13.512 1.00 80.00 100 GLY A N 1
ATOM 724 C CA . GLY A 1 100 ? -7.627 -5.817 14.899 1.00 80.00 100 GLY A CA 1
ATOM 725 C C . GLY A 1 100 ? -6.296 -5.074 15.058 1.00 80.00 100 GLY A C 1
ATOM 726 O O . GLY A 1 100 ? -5.799 -4.974 16.177 1.00 80.00 100 GLY A O 1
ATOM 727 N N . ALA A 1 101 ? -5.738 -4.544 13.968 1.00 81.56 101 ALA A N 1
ATOM 728 C CA . ALA A 1 101 ? -4.593 -3.646 13.992 1.00 81.56 101 ALA A CA 1
ATOM 729 C C . ALA A 1 101 ? -5.059 -2.190 14.146 1.00 81.56 101 ALA A C 1
ATOM 731 O O . ALA A 1 101 ? -6.181 -1.836 13.786 1.00 81.56 101 ALA A O 1
ATOM 732 N N . THR A 1 102 ? -4.179 -1.326 14.647 1.00 81.25 102 THR A N 1
ATOM 733 C CA . THR A 1 102 ? -4.380 0.128 14.630 1.00 81.25 102 THR A CA 1
ATOM 734 C C . THR A 1 102 ? -3.186 0.784 13.958 1.00 81.25 102 THR A C 1
ATOM 736 O O . THR A 1 102 ? -2.057 0.351 14.179 1.00 81.25 102 THR A O 1
ATOM 739 N N . LEU A 1 103 ? -3.404 1.853 13.181 1.00 78.38 103 LEU A N 1
ATOM 740 C CA . LEU A 1 103 ? -2.297 2.567 12.524 1.00 78.38 103 LEU A CA 1
ATOM 741 C C . LEU A 1 103 ? -1.225 3.019 13.522 1.00 78.38 103 LEU A C 1
ATOM 743 O O . LEU A 1 103 ? -0.041 2.933 13.233 1.00 78.38 103 LEU A O 1
ATOM 747 N N . SER A 1 104 ? -1.624 3.437 14.725 1.00 77.25 104 SER A N 1
ATOM 748 C CA . SER A 1 104 ? -0.693 3.890 15.765 1.00 77.25 104 SER A CA 1
ATOM 749 C C . SER A 1 104 ? 0.188 2.782 16.354 1.00 77.25 104 SER A C 1
ATOM 751 O O . SER A 1 104 ? 1.142 3.087 17.061 1.00 77.25 104 SER A O 1
ATOM 753 N N . SER A 1 105 ? -0.159 1.510 16.145 1.00 75.38 105 SER A N 1
ATOM 754 C CA . SER A 1 105 ? 0.618 0.353 16.611 1.00 75.38 105 SER A CA 1
ATOM 755 C C . SER A 1 105 ? 1.241 -0.444 15.467 1.00 75.38 105 SER A C 1
ATOM 757 O O . SER A 1 105 ? 1.859 -1.479 15.723 1.00 75.38 105 SER A O 1
ATOM 759 N N . LEU A 1 106 ? 1.061 0.025 14.229 1.00 78.94 106 LEU A N 1
ATOM 760 C CA . LEU A 1 106 ? 1.558 -0.613 13.026 1.00 78.94 106 LEU A CA 1
ATOM 761 C C . LEU A 1 106 ? 2.958 -0.094 12.709 1.00 78.94 106 LEU A C 1
ATOM 763 O O . LEU A 1 106 ? 3.151 1.099 12.486 1.00 78.94 106 LEU A O 1
ATOM 767 N N . VAL A 1 107 ? 3.922 -1.006 12.662 1.00 78.19 107 VAL A N 1
ATOM 768 C CA . VAL A 1 107 ? 5.259 -0.731 12.134 1.00 78.19 107 VAL A CA 1
ATOM 769 C C . VAL A 1 107 ? 5.371 -1.385 10.766 1.00 78.19 107 VAL A C 1
ATOM 771 O O . VAL A 1 107 ? 5.102 -2.581 10.632 1.00 78.19 107 VAL A O 1
ATOM 774 N N . ILE A 1 108 ? 5.757 -0.595 9.765 1.00 79.38 108 ILE A N 1
ATOM 775 C CA . ILE A 1 108 ? 6.028 -1.069 8.410 1.00 79.38 108 ILE A CA 1
ATOM 776 C C . ILE A 1 108 ? 7.488 -0.806 8.085 1.00 79.38 108 ILE A C 1
ATOM 778 O O . ILE A 1 108 ? 7.968 0.308 8.277 1.00 79.38 108 ILE A O 1
ATOM 782 N N . ALA A 1 109 ? 8.169 -1.828 7.579 1.00 74.38 109 ALA A N 1
ATOM 783 C CA . ALA A 1 109 ? 9.486 -1.675 6.989 1.00 74.38 109 ALA A CA 1
ATOM 784 C C . ALA A 1 109 ? 9.514 -2.307 5.599 1.00 74.38 109 ALA A C 1
ATOM 786 O O . ALA A 1 109 ? 8.958 -3.390 5.387 1.00 74.38 109 ALA A O 1
ATOM 787 N N . VAL A 1 110 ? 10.156 -1.600 4.675 1.00 73.31 110 VAL A N 1
ATOM 788 C CA . VAL A 1 110 ? 10.340 -1.991 3.280 1.00 73.31 110 VAL A CA 1
ATOM 789 C C . VAL A 1 110 ? 11.832 -2.071 3.018 1.00 73.31 110 VAL A C 1
ATOM 791 O O . VAL A 1 110 ? 12.560 -1.147 3.366 1.00 73.31 110 VAL A O 1
ATOM 794 N N . ASP A 1 111 ? 12.260 -3.174 2.421 1.00 73.19 111 ASP A N 1
ATOM 795 C CA . ASP A 1 111 ? 13.575 -3.300 1.802 1.00 73.19 111 ASP A CA 1
ATOM 796 C C . ASP A 1 111 ? 13.355 -3.861 0.398 1.00 73.19 111 ASP A C 1
ATOM 798 O O . ASP A 1 111 ? 12.804 -4.956 0.232 1.00 73.19 111 ASP A O 1
ATOM 802 N N . ALA A 1 112 ? 13.678 -3.063 -0.611 1.00 69.31 112 ALA A N 1
ATOM 803 C CA . ALA A 1 112 ? 13.597 -3.457 -2.003 1.00 69.31 112 ALA A CA 1
ATOM 804 C C . ALA A 1 112 ? 14.942 -3.164 -2.656 1.00 69.31 112 ALA A C 1
ATOM 806 O O . ALA A 1 112 ? 15.489 -2.075 -2.518 1.00 69.31 112 ALA A O 1
ATOM 807 N N . GLY A 1 113 ? 15.502 -4.152 -3.344 1.00 67.81 113 GLY A N 1
ATOM 808 C CA . GLY A 1 113 ? 16.790 -3.937 -3.975 1.00 67.81 113 GLY A CA 1
ATOM 809 C C . GLY A 1 113 ? 17.365 -5.147 -4.676 1.00 67.81 113 GLY A C 1
ATOM 810 O O . GLY A 1 113 ? 16.735 -6.196 -4.850 1.00 67.81 113 GLY A O 1
ATOM 811 N N . ASP A 1 114 ? 18.606 -4.964 -5.091 1.00 70.44 114 ASP A N 1
ATOM 812 C CA . ASP A 1 114 ? 19.337 -5.948 -5.857 1.00 70.44 114 ASP A CA 1
ATOM 813 C C . ASP A 1 114 ? 19.892 -7.044 -4.954 1.00 70.44 114 ASP A C 1
ATOM 815 O O . ASP A 1 114 ? 20.618 -6.785 -3.990 1.00 70.44 114 ASP A O 1
ATOM 819 N N . VAL A 1 115 ? 19.601 -8.298 -5.303 1.00 72.00 115 VAL A N 1
ATOM 820 C CA . VAL A 1 115 ? 20.195 -9.458 -4.635 1.00 72.00 115 VAL A CA 1
ATOM 821 C C . VAL A 1 115 ? 20.842 -10.391 -5.641 1.00 72.00 115 VAL A C 1
ATOM 823 O O . VAL A 1 115 ? 20.281 -10.740 -6.687 1.00 72.00 115 VAL A O 1
ATOM 826 N N . ALA A 1 116 ? 22.041 -10.850 -5.293 1.00 74.12 116 ALA A N 1
ATOM 827 C CA . ALA A 1 116 ? 22.719 -11.863 -6.076 1.00 74.12 116 ALA A CA 1
ATOM 828 C C . ALA A 1 116 ? 21.882 -13.162 -6.109 1.00 74.12 116 ALA A C 1
ATOM 830 O O . ALA A 1 116 ? 21.220 -13.526 -5.128 1.00 74.12 116 ALA A O 1
ATOM 831 N N . PRO A 1 117 ? 21.892 -13.907 -7.226 1.00 74.75 117 PRO A N 1
ATOM 832 C CA . PRO A 1 117 ? 21.266 -15.220 -7.270 1.00 74.75 117 PRO A CA 1
ATOM 833 C C . PRO A 1 117 ? 21.777 -16.128 -6.139 1.00 74.75 117 PRO A C 1
ATOM 835 O O . PRO A 1 117 ? 22.978 -16.315 -5.960 1.00 74.75 117 PRO A O 1
ATOM 838 N N . GLY A 1 118 ? 20.852 -16.704 -5.367 1.00 76.75 118 GLY A N 1
ATOM 839 C CA . GLY A 1 118 ? 21.166 -17.655 -4.295 1.00 76.75 118 GLY A CA 1
ATOM 840 C C . GLY A 1 118 ? 21.499 -17.061 -2.919 1.00 76.75 118 GLY A C 1
ATOM 841 O O . GLY A 1 118 ? 21.710 -17.842 -1.994 1.00 76.75 118 GLY A O 1
ATOM 842 N N . THR A 1 119 ? 21.504 -15.733 -2.729 1.00 75.44 119 THR A N 1
ATOM 843 C CA . THR A 1 119 ? 21.853 -15.116 -1.426 1.00 75.44 119 THR A CA 1
ATOM 844 C C . THR A 1 119 ? 20.678 -14.914 -0.465 1.00 75.44 119 THR A C 1
ATOM 846 O O . THR A 1 119 ? 20.886 -14.490 0.668 1.00 75.44 119 THR A O 1
ATOM 849 N N . GLY A 1 120 ? 19.454 -15.269 -0.870 1.00 76.25 120 GLY A N 1
ATOM 850 C CA . GLY A 1 120 ? 18.239 -14.962 -0.110 1.00 76.25 120 GLY A CA 1
ATOM 851 C C . GLY A 1 120 ? 17.879 -13.473 -0.172 1.00 76.25 120 GLY A C 1
ATOM 852 O O . GLY A 1 120 ? 18.709 -12.636 -0.517 1.00 76.25 120 GLY A O 1
ATOM 853 N N . ILE A 1 121 ? 16.619 -13.155 0.126 1.00 80.88 121 ILE A N 1
ATOM 854 C CA . ILE A 1 121 ? 16.126 -11.774 0.174 1.00 80.88 121 ILE A CA 1
ATOM 855 C C . ILE A 1 121 ? 16.273 -11.276 1.620 1.00 80.88 121 ILE A C 1
ATOM 857 O O . ILE A 1 121 ? 15.728 -11.934 2.517 1.00 80.88 121 ILE A O 1
ATOM 861 N N . PRO A 1 122 ? 17.005 -10.176 1.880 1.00 80.38 122 PRO A N 1
ATOM 862 C CA . PRO A 1 122 ? 17.109 -9.619 3.221 1.00 80.38 122 PRO A CA 1
ATOM 863 C C . PRO A 1 122 ? 15.727 -9.170 3.698 1.00 80.38 122 PRO A C 1
ATOM 865 O O . PRO A 1 122 ? 14.990 -8.503 2.983 1.00 80.38 122 PRO A O 1
ATOM 868 N N . CYS A 1 123 ? 15.346 -9.585 4.905 1.00 81.31 123 CYS A N 1
ATOM 869 C CA . CYS 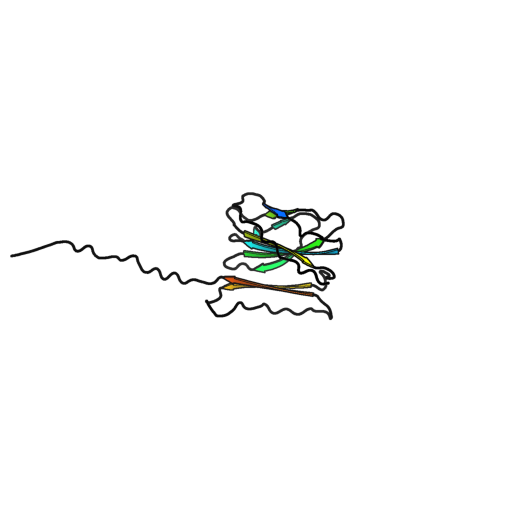A 1 123 ? 14.108 -9.133 5.525 1.00 81.31 123 CYS A CA 1
ATOM 870 C C . CYS A 1 123 ? 14.418 -7.870 6.334 1.00 81.31 123 CYS A C 1
ATOM 872 O O . CYS A 1 123 ? 15.332 -7.934 7.161 1.00 81.31 123 CYS A O 1
ATOM 874 N N . PRO A 1 124 ? 13.685 -6.759 6.150 1.00 82.00 124 PRO A N 1
ATOM 875 C CA . PRO A 1 124 ? 13.969 -5.542 6.888 1.00 82.00 124 PRO A CA 1
ATOM 876 C C . PRO A 1 124 ? 13.787 -5.752 8.391 1.00 82.00 124 PRO A C 1
ATOM 878 O O . PRO A 1 124 ? 12.878 -6.456 8.850 1.00 82.00 124 PRO A O 1
ATOM 881 N N . ASP A 1 125 ? 14.641 -5.101 9.173 1.00 83.25 125 ASP A N 1
ATOM 882 C CA . ASP A 1 125 ? 14.490 -5.065 10.619 1.00 83.25 125 ASP A CA 1
ATOM 883 C C . ASP A 1 125 ? 13.393 -4.076 11.008 1.00 83.25 125 ASP A C 1
ATOM 885 O O . ASP A 1 125 ? 13.468 -2.877 10.746 1.00 83.25 125 ASP A O 1
ATOM 889 N N . ALA A 1 126 ? 12.377 -4.587 11.692 1.00 81.94 126 ALA A N 1
ATOM 890 C CA . ALA A 1 126 ? 11.373 -3.792 12.373 1.00 81.94 126 ALA A CA 1
ATOM 891 C C . ALA A 1 126 ? 11.067 -4.411 13.742 1.00 81.94 126 ALA A C 1
ATOM 893 O O . ALA A 1 126 ? 11.446 -5.541 14.065 1.00 81.94 126 ALA A O 1
ATOM 894 N N . SER A 1 127 ? 10.468 -3.624 14.628 1.00 83.12 127 SER A N 1
ATOM 895 C CA . SER A 1 127 ? 9.988 -4.098 15.924 1.00 83.12 127 SER A CA 1
ATOM 896 C C . SER A 1 127 ? 8.849 -3.197 16.381 1.00 83.12 127 SER A C 1
ATOM 898 O O . SER A 1 127 ? 9.008 -1.973 16.352 1.00 83.12 127 SER A O 1
ATOM 900 N N . PRO A 1 128 ? 7.709 -3.752 16.827 1.00 77.94 128 PRO A N 1
ATOM 901 C CA . PRO A 1 128 ? 6.638 -2.948 17.392 1.00 77.94 128 PRO A CA 1
ATOM 902 C C . PRO A 1 128 ? 7.124 -2.137 18.596 1.00 77.94 128 PRO A C 1
ATOM 904 O O . PRO A 1 128 ? 7.712 -2.682 19.529 1.00 77.94 128 PRO A O 1
ATOM 907 N N . GLY A 1 129 ? 6.824 -0.837 18.616 1.00 74.25 129 GLY A N 1
ATOM 908 C CA . GLY A 1 129 ? 7.166 0.039 19.745 1.00 74.25 129 GLY A CA 1
ATOM 909 C C . GLY A 1 129 ? 6.340 -0.215 21.013 1.00 74.25 129 GLY A C 1
ATOM 910 O O . GLY A 1 129 ? 6.621 0.363 22.061 1.00 74.25 129 GLY A O 1
ATOM 911 N N . VAL A 1 130 ? 5.309 -1.064 20.931 1.00 78.88 130 VAL A N 1
ATOM 912 C CA . VAL A 1 130 ? 4.387 -1.379 22.028 1.00 78.88 130 VAL A CA 1
ATOM 913 C C . VAL A 1 130 ? 4.113 -2.879 22.106 1.00 78.88 130 VAL A C 1
ATOM 915 O O . VAL A 1 130 ? 4.066 -3.577 21.092 1.00 78.88 130 VAL A O 1
ATOM 918 N N . ALA A 1 131 ? 3.889 -3.381 23.322 1.00 78.00 131 ALA A N 1
ATOM 919 C CA . ALA A 1 131 ? 3.487 -4.767 23.534 1.00 78.00 131 ALA A CA 1
ATOM 920 C C . ALA A 1 131 ? 2.142 -5.046 22.841 1.00 78.00 131 ALA A C 1
ATOM 922 O O . ALA A 1 131 ? 1.169 -4.325 23.054 1.00 78.00 131 ALA A O 1
ATOM 923 N N . GLY A 1 132 ? 2.098 -6.095 22.015 1.00 75.62 132 GLY A N 1
ATOM 924 C CA . GLY A 1 132 ? 0.923 -6.431 21.204 1.00 75.62 132 GLY A CA 1
ATOM 925 C C . GLY A 1 132 ? 0.739 -5.564 19.951 1.00 75.62 132 GLY A C 1
ATOM 926 O O . GLY A 1 132 ? -0.320 -5.638 19.335 1.00 75.62 132 GLY A O 1
ATOM 927 N N . GLY A 1 133 ? 1.731 -4.748 19.575 1.00 80.25 133 GLY A N 1
ATOM 928 C CA . GLY A 1 133 ? 1.712 -4.021 18.307 1.00 80.25 133 GLY A CA 1
ATOM 929 C C . GLY A 1 133 ? 1.821 -4.946 17.091 1.00 80.25 133 GLY A C 1
ATOM 930 O O . GLY A 1 133 ? 2.234 -6.101 17.203 1.00 80.25 133 GLY A O 1
ATOM 931 N N . THR A 1 134 ? 1.420 -4.430 15.929 1.00 83.25 134 THR A N 1
ATOM 932 C CA . THR A 1 134 ? 1.422 -5.175 14.664 1.00 83.25 134 THR A CA 1
ATOM 933 C C . THR A 1 134 ? 2.629 -4.775 13.830 1.00 83.25 134 THR A C 1
ATOM 935 O O . THR A 1 134 ? 2.974 -3.600 13.736 1.00 83.25 134 THR A O 1
ATOM 938 N N . GLU A 1 135 ? 3.253 -5.757 13.197 1.00 83.75 135 GLU A N 1
ATOM 939 C CA . GLU A 1 135 ? 4.409 -5.553 12.339 1.00 83.75 135 GLU A CA 1
ATOM 940 C C . GLU A 1 135 ? 4.150 -6.118 10.947 1.00 83.75 135 GLU A C 1
ATOM 942 O O . GLU A 1 135 ? 3.659 -7.239 10.802 1.00 83.75 135 GLU A O 1
ATOM 947 N N . VAL A 1 136 ? 4.518 -5.340 9.930 1.00 82.75 136 VAL A N 1
ATOM 948 C CA . VAL A 1 136 ? 4.529 -5.759 8.531 1.00 82.75 136 VAL A CA 1
ATOM 949 C C . VAL A 1 136 ? 5.912 -5.481 7.958 1.00 82.75 136 VAL A C 1
ATOM 951 O O . VAL A 1 136 ? 6.337 -4.335 7.850 1.00 82.75 136 VAL A O 1
ATOM 954 N N . ARG A 1 137 ? 6.611 -6.550 7.580 1.00 83.12 137 ARG A N 1
ATOM 955 C CA . ARG A 1 137 ? 7.891 -6.480 6.872 1.00 83.12 137 ARG A CA 1
ATOM 956 C C . ARG A 1 137 ? 7.652 -6.860 5.427 1.00 83.12 137 ARG A C 1
ATOM 958 O O . ARG A 1 137 ? 7.150 -7.953 5.161 1.00 83.12 137 ARG A O 1
ATOM 965 N N . TYR A 1 138 ? 8.005 -5.971 4.516 1.00 78.19 138 TYR A N 1
ATOM 966 C CA . TYR A 1 138 ? 7.961 -6.246 3.093 1.00 78.19 138 TYR A CA 1
ATOM 967 C C . TYR A 1 138 ? 9.382 -6.247 2.549 1.00 78.19 138 TYR A C 1
ATOM 969 O O . TYR A 1 138 ? 10.098 -5.259 2.669 1.00 78.19 138 TYR A O 1
ATOM 977 N N . ALA A 1 139 ? 9.779 -7.378 1.981 1.00 77.88 139 ALA A N 1
ATOM 978 C CA . ALA A 1 139 ? 11.061 -7.528 1.329 1.00 77.88 139 ALA A CA 1
ATOM 979 C C . ALA A 1 139 ? 10.821 -7.936 -0.119 1.00 77.88 139 ALA A C 1
ATOM 981 O O . ALA A 1 139 ? 10.178 -8.960 -0.375 1.00 77.88 139 ALA A O 1
ATOM 982 N N . ALA A 1 140 ? 11.321 -7.138 -1.051 1.00 72.06 140 ALA A N 1
ATOM 983 C CA . ALA A 1 140 ? 11.279 -7.432 -2.472 1.00 72.06 140 ALA A CA 1
ATOM 984 C C . ALA A 1 140 ? 12.703 -7.464 -3.010 1.00 72.06 140 ALA A C 1
ATOM 986 O O . ALA A 1 140 ? 13.580 -6.763 -2.518 1.00 72.06 140 ALA A O 1
ATOM 987 N N . ALA A 1 141 ? 12.950 -8.295 -4.014 1.00 69.62 141 ALA A N 1
ATOM 988 C CA . ALA A 1 141 ? 14.269 -8.333 -4.610 1.00 69.62 141 ALA A CA 1
ATOM 989 C C . ALA A 1 141 ? 14.211 -8.606 -6.098 1.00 69.62 141 ALA A C 1
ATOM 991 O O . ALA A 1 141 ? 13.399 -9.412 -6.564 1.00 69.62 141 ALA A O 1
ATOM 992 N N . GLN A 1 142 ? 15.125 -7.971 -6.819 1.00 65.69 142 GLN A N 1
ATOM 993 C CA . GLN A 1 142 ? 15.408 -8.317 -8.196 1.00 65.69 142 GLN A CA 1
ATOM 994 C C . GLN A 1 142 ? 16.630 -9.230 -8.242 1.00 65.69 142 GLN A C 1
ATOM 996 O O . GLN A 1 142 ? 17.674 -8.950 -7.653 1.00 65.69 142 GLN A O 1
ATOM 1001 N N . HIS A 1 143 ? 16.501 -10.333 -8.977 1.00 55.16 143 HIS A N 1
ATOM 1002 C CA . HIS A 1 143 ? 17.662 -11.102 -9.391 1.00 55.16 143 HIS A CA 1
ATOM 1003 C C . HIS A 1 143 ? 18.254 -10.457 -10.638 1.00 55.16 143 HIS A C 1
ATOM 1005 O O . HIS A 1 143 ? 17.611 -10.439 -11.692 1.00 55.16 143 HIS A O 1
ATOM 1011 N N . PHE A 1 144 ? 19.500 -9.998 -10.545 1.00 52.47 144 PHE A N 1
ATOM 1012 C CA . PHE A 1 144 ? 20.299 -9.820 -11.747 1.00 52.47 144 PHE A CA 1
ATOM 1013 C C . PHE A 1 144 ? 20.546 -11.192 -12.359 1.00 52.47 144 PHE A C 1
ATOM 1015 O O . PHE A 1 144 ? 21.195 -12.059 -11.770 1.00 52.47 144 PHE A O 1
ATOM 1022 N N . VAL A 1 145 ? 20.006 -11.393 -13.554 1.00 50.34 145 VAL A N 1
ATOM 1023 C CA . VAL A 1 145 ? 20.586 -12.365 -14.466 1.00 50.34 145 VAL A CA 1
ATOM 1024 C C . VAL A 1 145 ? 21.680 -11.589 -15.178 1.00 50.34 145 VAL A C 1
ATOM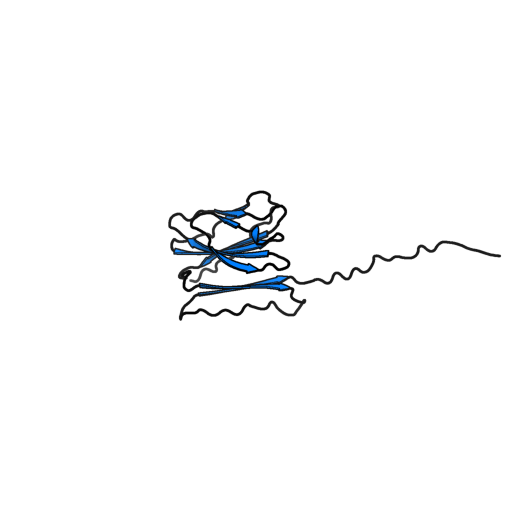 1026 O O . VAL A 1 145 ? 21.365 -10.694 -15.961 1.00 50.34 145 VAL A O 1
ATOM 1029 N N . ASP A 1 146 ? 22.946 -11.883 -14.882 1.00 47.34 146 ASP A N 1
ATOM 1030 C CA . ASP A 1 146 ? 24.034 -11.453 -15.754 1.00 47.34 146 ASP A CA 1
ATOM 1031 C C . ASP A 1 146 ? 23.757 -12.080 -17.120 1.00 47.34 146 ASP A C 1
ATOM 1033 O O . ASP A 1 146 ? 24.008 -13.264 -17.356 1.00 47.34 146 ASP A O 1
ATOM 1037 N N . ILE A 1 147 ? 23.161 -11.304 -18.023 1.00 46.25 147 ILE A N 1
ATOM 1038 C CA . ILE A 1 147 ? 23.147 -11.665 -19.428 1.00 46.25 147 ILE A CA 1
ATOM 1039 C C . ILE A 1 147 ? 24.565 -11.368 -19.884 1.00 46.25 147 ILE A C 1
ATOM 1041 O O . ILE A 1 147 ? 24.882 -10.253 -20.297 1.00 46.25 147 ILE A O 1
ATOM 1045 N N . GLU A 1 148 ? 25.442 -12.362 -19.754 1.00 45.38 148 GLU A N 1
ATOM 1046 C CA . GLU A 1 148 ? 26.688 -12.364 -20.497 1.00 45.38 148 GLU A CA 1
ATOM 1047 C C . GLU A 1 148 ? 26.285 -12.238 -21.968 1.00 45.38 148 GLU A C 1
ATOM 1049 O O . GLU A 1 148 ? 25.766 -13.175 -22.581 1.00 45.38 148 GLU A O 1
ATOM 1054 N N . PHE A 1 149 ? 26.444 -11.035 -22.523 1.00 41.62 149 PHE A N 1
ATOM 1055 C CA . PHE A 1 149 ? 26.427 -10.836 -23.958 1.00 41.62 149 PHE A CA 1
ATOM 1056 C C . PHE A 1 149 ? 27.609 -11.630 -24.493 1.00 41.62 149 PHE A C 1
ATOM 1058 O O . PHE A 1 149 ? 28.702 -11.096 -24.645 1.00 41.62 149 PHE A O 1
ATOM 1065 N N . VAL A 1 150 ? 27.402 -12.916 -24.772 1.00 43.75 150 VAL A N 1
ATOM 1066 C CA . VAL A 1 150 ? 28.253 -13.636 -25.706 1.00 43.75 150 VAL A CA 1
ATOM 1067 C C . VAL A 1 150 ? 28.051 -12.886 -27.017 1.00 43.75 150 VAL A C 1
ATOM 1069 O O . VAL A 1 150 ? 26.936 -12.927 -27.550 1.00 43.75 150 VAL A O 1
ATOM 1072 N N . PRO A 1 151 ? 29.047 -12.134 -27.523 1.00 45.69 151 PRO A N 1
ATOM 1073 C CA . PRO A 1 151 ? 28.889 -11.451 -28.791 1.00 45.69 151 PRO A CA 1
ATOM 1074 C C . PRO A 1 151 ? 28.535 -12.533 -29.802 1.00 45.69 151 PRO A C 1
ATOM 1076 O O . PRO A 1 151 ? 29.302 -13.485 -29.975 1.00 45.69 151 PRO A O 1
ATOM 1079 N N . LEU A 1 152 ? 27.344 -12.442 -30.405 1.00 47.09 152 LEU A N 1
ATOM 1080 C CA . LEU A 1 152 ? 26.983 -13.290 -31.535 1.00 47.09 152 LEU A CA 1
ATOM 1081 C C . LEU A 1 152 ? 28.142 -13.184 -32.511 1.00 47.09 152 LEU A C 1
ATOM 1083 O O . LEU A 1 152 ? 28.462 -12.084 -32.957 1.00 47.09 152 LEU A O 1
ATOM 1087 N N . GLY A 1 153 ? 28.825 -14.313 -32.700 1.00 42.44 153 GLY A N 1
ATOM 1088 C CA . GLY A 1 153 ? 30.172 -14.344 -33.231 1.00 42.44 153 GLY A CA 1
ATOM 1089 C C . GLY A 1 153 ? 30.343 -13.397 -34.407 1.00 42.44 153 GLY A C 1
ATOM 1090 O O . GLY A 1 153 ? 29.742 -13.593 -35.461 1.00 42.44 153 GLY A O 1
ATOM 1091 N N . TYR A 1 154 ? 31.243 -12.432 -34.243 1.00 42.69 154 TYR A N 1
ATOM 1092 C CA . TYR A 1 154 ? 32.074 -12.012 -35.356 1.00 42.69 154 TYR A CA 1
ATOM 1093 C C . TYR A 1 154 ? 32.890 -13.254 -35.743 1.00 42.69 154 TYR A C 1
ATOM 1095 O O . TYR A 1 154 ? 33.996 -13.483 -35.262 1.00 42.69 154 TYR A O 1
ATOM 1103 N N . ARG A 1 155 ? 32.291 -14.147 -36.536 1.00 46.41 155 ARG A N 1
ATOM 1104 C CA . ARG A 1 155 ? 33.087 -14.956 -37.447 1.00 46.41 155 ARG A CA 1
ATOM 1105 C C . ARG A 1 155 ? 33.567 -13.948 -38.475 1.00 46.41 155 ARG A C 1
ATOM 1107 O O . ARG A 1 155 ? 32.736 -13.372 -39.171 1.00 46.41 155 ARG A O 1
ATOM 1114 N N . GLU A 1 156 ? 34.873 -13.691 -38.515 1.00 49.03 156 GLU A N 1
ATOM 1115 C CA . GLU A 1 156 ? 35.483 -13.224 -39.756 1.00 49.03 156 GLU A CA 1
ATOM 1116 C C . GLU A 1 156 ? 34.925 -14.130 -40.854 1.00 49.03 156 GLU A C 1
ATOM 1118 O O . GLU A 1 156 ? 35.093 -15.351 -40.812 1.00 49.03 156 GLU A O 1
ATOM 1123 N N . GLU A 1 157 ? 34.148 -13.552 -41.768 1.00 47.34 157 GLU A N 1
ATOM 1124 C CA . GLU A 1 157 ? 33.960 -14.175 -43.063 1.00 47.34 157 GLU A CA 1
ATOM 1125 C C . GLU A 1 157 ? 35.369 -14.425 -43.592 1.00 47.34 157 GLU A C 1
ATOM 1127 O O . GLU A 1 157 ? 36.126 -13.475 -43.799 1.00 47.34 157 GLU A O 1
ATOM 1132 N N . ASP A 1 158 ? 35.721 -15.702 -43.748 1.00 48.34 158 ASP A N 1
ATOM 1133 C CA . ASP A 1 158 ? 36.805 -16.144 -44.613 1.00 48.34 158 ASP A CA 1
ATOM 1134 C C . ASP A 1 158 ? 36.643 -15.395 -45.943 1.00 48.34 158 ASP A C 1
ATOM 1136 O O . ASP A 1 158 ? 35.842 -15.770 -46.806 1.00 48.34 158 ASP A O 1
ATOM 1140 N N . GLN A 1 159 ? 37.382 -14.295 -46.103 1.00 43.88 159 GLN A N 1
ATOM 1141 C CA . GLN A 1 159 ? 37.608 -13.709 -47.407 1.00 43.88 159 GLN A CA 1
ATOM 1142 C C . GLN A 1 159 ? 38.430 -14.728 -48.181 1.00 43.88 159 GLN A C 1
ATOM 1144 O O . GLN A 1 159 ? 39.641 -14.855 -48.004 1.00 43.88 159 GLN A O 1
ATOM 1149 N N . GLY A 1 160 ? 37.737 -15.472 -49.040 1.00 50.09 160 GLY A N 1
ATOM 1150 C CA . GLY A 1 160 ? 38.355 -16.247 -50.097 1.00 50.09 160 GLY A CA 1
ATOM 1151 C C . GLY A 1 160 ? 39.340 -15.371 -50.866 1.00 50.09 160 GLY A C 1
ATOM 1152 O O . GLY A 1 160 ? 38.971 -14.359 -51.459 1.00 50.09 160 GLY A O 1
ATOM 1153 N N . GLY A 1 161 ? 40.599 -15.787 -50.848 1.00 41.38 161 GLY A N 1
ATOM 1154 C CA . GLY A 1 161 ? 41.689 -15.156 -51.570 1.00 41.38 161 GLY A CA 1
ATOM 1155 C C . GLY A 1 161 ? 42.803 -16.164 -51.792 1.00 41.38 161 GLY A C 1
ATOM 1156 O O . GLY A 1 161 ? 43.874 -16.049 -51.208 1.00 41.38 161 GLY A O 1
ATOM 1157 N N . ASP A 1 162 ? 42.518 -17.177 -52.610 1.00 49.88 162 ASP A N 1
ATOM 1158 C CA . ASP A 1 162 ? 43.541 -17.981 -53.272 1.00 49.88 162 ASP A CA 1
ATOM 1159 C C . ASP A 1 162 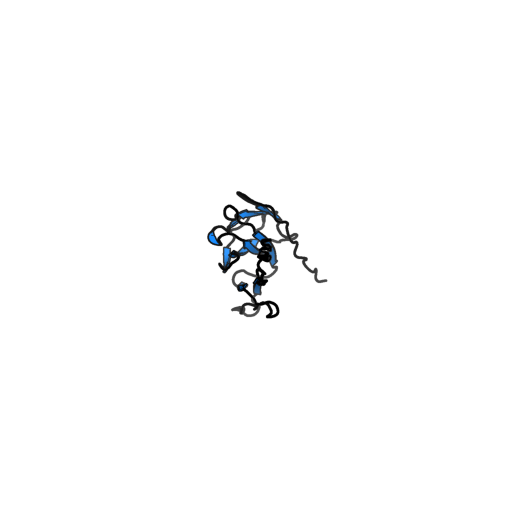? 44.461 -17.037 -54.068 1.00 49.88 162 ASP A C 1
ATOM 1161 O O . ASP A 1 162 ? 44.035 -16.394 -55.029 1.00 49.88 162 ASP A O 1
ATOM 1165 N N . LEU A 1 163 ? 45.707 -16.897 -53.616 1.00 53.53 163 LEU A N 1
ATOM 1166 C CA . LEU A 1 163 ? 46.794 -16.257 -54.352 1.00 53.53 163 LEU A CA 1
ATOM 1167 C C . LEU A 1 163 ? 47.844 -17.324 -54.660 1.00 53.53 163 LEU A C 1
ATOM 1169 O O . LEU A 1 163 ? 48.935 -17.339 -54.088 1.00 53.53 163 LEU A O 1
ATOM 1173 N N . SER A 1 164 ? 47.507 -18.242 -55.563 1.00 55.00 164 SER A N 1
ATOM 1174 C CA . SER A 1 164 ? 48.503 -19.052 -56.257 1.00 55.00 164 SER A CA 1
ATOM 1175 C C . SER A 1 164 ? 49.351 -18.172 -57.190 1.00 55.00 164 SER A C 1
ATOM 1177 O O . SER A 1 164 ? 48.806 -17.442 -58.023 1.00 55.00 164 SER A O 1
ATOM 1179 N N . LEU A 1 165 ? 50.672 -18.263 -56.989 1.00 47.28 165 LEU A N 1
ATOM 1180 C CA . LEU A 1 165 ? 51.784 -17.637 -57.723 1.00 47.28 165 LEU A CA 1
ATOM 1181 C C . LEU A 1 165 ? 51.909 -18.104 -59.180 1.00 47.28 165 LEU A C 1
ATOM 1183 O O . LEU A 1 165 ? 51.651 -19.302 -59.437 1.00 47.28 165 LEU A O 1
#

Organism: NCBI:txid1187855

Secondary structure (DSSP, 8-state):
----PPPPPPPP---SS-EEEEPPTT--TTPEEEEEEEESS-STT-EEESSSPPEEEEEE-SSSEEEEEEEE--TT--SEEEEE--TT--EEEEEEEESS--GGGEEEEEEEEEE-TTS-PPPPP---SSTT-EEEEEEEEEE----------------------

pLDDT: mean 74.2, std 18.45, range [31.64, 93.56]

Radius of gyration: 23.08 Å; chains: 1; bounding box: 70×33×81 Å